Protein AF-A0A5J4QFF9-F1 (afdb_monomer_lite)

Foldseek 3Di:
DDDDDPPDDPPQDPVRVVVPDDDDDDDPVVVVVLVVVCVVVVHDSVVSVVCCVVVDDDPPPPVDDDDDD

pLDDT: mean 70.1, std 18.64, range [33.78, 93.56]

Sequence (69 aa):
MMKDKKGGRPKLSPAEKSKYRVPVRLCTQDFYDLKAKAKTAGMNCTELARMAITNGTSREDRAGKTECG

Radius of gyration: 19.3 Å; chains: 1; bounding box: 36×35×60 Å

Organism: NCBI:txid433724

Structure (mmCIF, N/CA/C/O backbone):
data_AF-A0A5J4QFF9-F1
#
_entry.id   AF-A0A5J4QFF9-F1
#
loop_
_atom_site.group_PDB
_atom_site.id
_atom_site.type_symbol
_atom_site.label_atom_id
_atom_site.label_alt_id
_atom_site.label_comp_id
_atom_site.label_asym_id
_atom_site.label_entity_id
_atom_site.label_seq_id
_atom_site.pdbx_PDB_ins_code
_atom_site.Cartn_x
_atom_site.Cartn_y
_atom_site.Cartn_z
_atom_site.occupancy
_atom_site.B_iso_or_equiv
_atom_site.auth_seq_id
_atom_site.auth_comp_id
_atom_site.auth_asym_id
_atom_site.auth_atom_id
_atom_site.pdbx_PDB_model_num
ATOM 1 N N . MET A 1 1 ? 22.507 7.169 -42.744 1.00 41.09 1 MET A N 1
ATOM 2 C CA . MET A 1 1 ? 22.633 6.321 -41.537 1.00 41.09 1 MET A CA 1
ATOM 3 C C . MET A 1 1 ? 21.272 6.238 -40.868 1.00 41.09 1 MET A C 1
ATOM 5 O O . MET A 1 1 ? 20.868 7.191 -40.221 1.00 41.09 1 MET A O 1
ATOM 9 N N . MET A 1 2 ? 20.555 5.135 -41.058 1.00 50.34 2 MET A N 1
ATOM 10 C CA . MET A 1 2 ? 19.328 4.827 -40.323 1.00 50.34 2 MET A CA 1
ATOM 11 C C . MET A 1 2 ? 19.624 3.601 -39.463 1.00 50.34 2 MET A C 1
ATOM 13 O O . MET A 1 2 ? 20.110 2.590 -39.968 1.00 50.34 2 MET A O 1
ATOM 17 N N . LYS A 1 3 ? 19.435 3.724 -38.149 1.00 53.31 3 LYS A N 1
ATOM 18 C CA . LYS A 1 3 ? 19.497 2.603 -37.206 1.00 53.31 3 LYS A CA 1
ATOM 19 C C . LYS A 1 3 ? 18.145 2.515 -36.523 1.00 53.31 3 LYS A C 1
ATOM 21 O O . LYS A 1 3 ? 17.946 3.059 -35.440 1.00 53.31 3 LYS A O 1
ATOM 26 N N . ASP A 1 4 ? 17.223 1.832 -37.183 1.00 57.81 4 ASP A N 1
ATOM 27 C CA . ASP A 1 4 ? 15.898 1.576 -36.649 1.00 57.81 4 ASP A CA 1
ATOM 28 C C . ASP A 1 4 ? 15.900 0.331 -35.752 1.00 57.81 4 ASP A C 1
ATOM 30 O O . ASP A 1 4 ? 16.339 -0.750 -36.136 1.00 57.81 4 ASP A O 1
ATOM 34 N N . LYS A 1 5 ? 15.324 0.529 -34.560 1.00 56.41 5 LYS A N 1
ATOM 35 C CA . LYS A 1 5 ? 14.618 -0.449 -33.713 1.00 56.41 5 LYS A CA 1
ATOM 36 C C . LYS A 1 5 ? 15.451 -1.528 -33.006 1.00 56.41 5 LYS A C 1
ATOM 38 O O . LYS A 1 5 ? 15.451 -2.699 -33.366 1.00 56.41 5 LYS A O 1
ATOM 43 N N . LYS A 1 6 ? 15.963 -1.167 -31.822 1.00 55.69 6 LYS A N 1
ATOM 44 C CA . LYS A 1 6 ? 16.044 -2.111 -30.692 1.00 55.69 6 LYS A CA 1
ATOM 45 C C . LYS A 1 6 ? 14.707 -2.082 -29.946 1.00 55.69 6 LYS A C 1
ATOM 47 O O . LYS A 1 6 ? 14.506 -1.259 -29.058 1.00 55.69 6 LYS A O 1
ATOM 52 N N . GLY A 1 7 ? 13.777 -2.938 -30.365 1.00 56.28 7 GLY A N 1
ATOM 53 C CA . GLY A 1 7 ? 12.474 -3.134 -29.727 1.00 56.28 7 GLY A CA 1
ATOM 54 C C . GLY A 1 7 ? 12.601 -3.774 -28.343 1.00 56.28 7 GLY A C 1
ATOM 55 O O . GLY A 1 7 ? 12.409 -4.973 -28.190 1.00 56.28 7 GLY A O 1
ATOM 56 N N . GLY A 1 8 ? 12.924 -2.967 -27.335 1.00 74.31 8 GLY A N 1
ATOM 57 C CA . GLY A 1 8 ? 12.878 -3.344 -25.925 1.00 74.31 8 GLY A CA 1
ATOM 58 C C . GLY A 1 8 ? 12.123 -2.296 -25.113 1.00 74.31 8 GLY A C 1
ATOM 59 O O . GLY A 1 8 ? 12.073 -1.129 -25.505 1.00 74.31 8 GLY A O 1
ATOM 60 N N . ARG A 1 9 ? 11.524 -2.713 -23.985 1.00 60.56 9 ARG A N 1
ATOM 61 C CA . ARG A 1 9 ? 10.763 -1.844 -23.070 1.00 60.56 9 ARG A CA 1
ATOM 62 C C . ARG A 1 9 ? 11.554 -0.552 -22.805 1.00 60.56 9 ARG A C 1
ATOM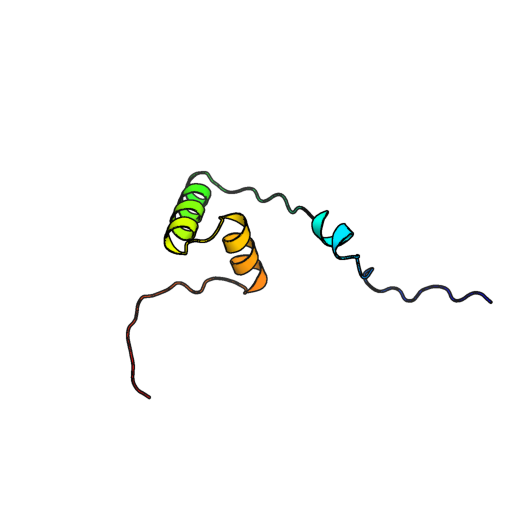 64 O O . ARG A 1 9 ? 12.689 -0.655 -22.332 1.00 60.56 9 ARG A O 1
ATOM 71 N N . PRO A 1 10 ? 10.990 0.638 -23.093 1.00 63.12 10 PRO A N 1
ATOM 72 C CA . PRO A 1 10 ? 11.672 1.904 -22.861 1.00 63.12 10 PRO A CA 1
ATOM 73 C C . PRO A 1 10 ? 12.215 1.949 -21.432 1.00 63.12 10 PRO A C 1
ATOM 75 O O . PRO A 1 10 ? 11.475 1.694 -20.475 1.00 63.12 10 PRO A O 1
ATOM 78 N N . LYS A 1 11 ? 13.512 2.244 -21.273 1.00 65.25 11 LYS A N 1
ATOM 79 C CA . LYS A 1 11 ? 14.082 2.569 -19.961 1.00 65.25 11 LYS A CA 1
ATOM 80 C C . LYS A 1 11 ? 13.529 3.931 -19.562 1.00 65.25 11 LYS A C 1
ATOM 82 O O . LYS A 1 11 ? 14.141 4.957 -19.821 1.00 65.25 11 LYS A O 1
ATOM 87 N N . LEU A 1 12 ? 12.341 3.906 -18.974 1.00 64.69 12 LEU A N 1
ATOM 88 C CA . LEU A 1 12 ? 11.675 5.085 -18.443 1.00 64.69 12 LEU A CA 1
ATOM 89 C C . LEU A 1 12 ? 12.597 5.744 -17.426 1.00 64.69 12 LEU A C 1
ATOM 91 O O . LEU A 1 12 ? 13.136 5.060 -16.541 1.00 64.69 12 LEU A O 1
ATOM 95 N N . SER A 1 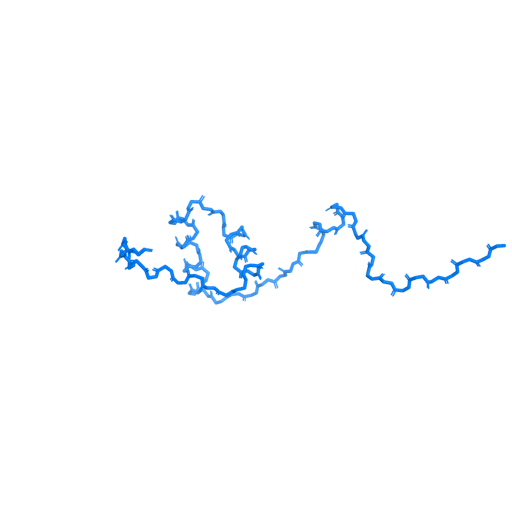13 ? 12.790 7.053 -17.568 1.00 65.00 13 SER A N 1
ATOM 96 C CA . SER A 1 13 ? 13.524 7.830 -16.577 1.00 65.00 13 SER A CA 1
ATOM 97 C C . SER A 1 13 ? 12.859 7.671 -15.198 1.00 65.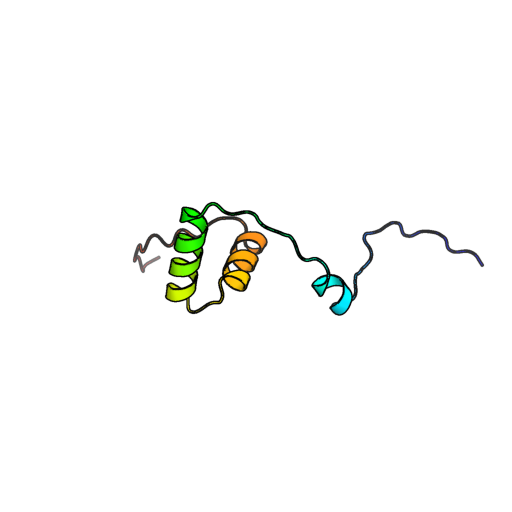00 13 SER A C 1
ATOM 99 O O . SER A 1 13 ? 11.667 7.349 -15.114 1.00 65.00 13 SER A O 1
ATOM 101 N N . PRO A 1 14 ? 13.583 7.876 -14.084 1.00 61.47 14 PRO A N 1
ATOM 102 C CA . PRO A 1 14 ? 12.998 7.812 -12.741 1.00 61.47 14 PRO A CA 1
ATOM 103 C C . PRO A 1 14 ? 11.748 8.695 -12.592 1.00 61.47 14 PRO A C 1
ATOM 105 O O . PRO A 1 14 ? 10.786 8.306 -11.933 1.00 61.47 14 PRO A O 1
ATOM 108 N N . ALA A 1 15 ? 11.729 9.841 -13.281 1.00 62.09 15 ALA A N 1
ATOM 109 C CA . ALA A 1 15 ? 10.594 10.756 -13.328 1.00 62.09 15 ALA A CA 1
ATOM 110 C C . ALA A 1 15 ? 9.387 10.179 -14.090 1.00 62.09 15 ALA A C 1
ATOM 112 O O . ALA A 1 15 ? 8.245 10.351 -13.667 1.00 62.09 15 ALA A O 1
ATOM 113 N N . GLU A 1 16 ? 9.616 9.457 -15.189 1.00 63.78 16 GLU A N 1
ATOM 114 C CA . GLU A 1 16 ? 8.549 8.786 -15.939 1.00 63.78 16 GLU A CA 1
ATOM 115 C C . GLU A 1 16 ? 8.039 7.529 -15.218 1.00 63.78 16 GLU A C 1
ATOM 117 O O . GLU A 1 16 ? 6.848 7.239 -15.279 1.00 63.78 16 GLU A O 1
ATOM 122 N N . LYS A 1 17 ? 8.890 6.827 -14.456 1.00 64.38 17 LYS A N 1
ATOM 123 C CA . LYS A 1 17 ? 8.490 5.686 -13.610 1.00 64.38 17 LYS A CA 1
ATOM 124 C C . LYS A 1 17 ? 7.496 6.082 -12.510 1.00 64.38 17 LYS A C 1
ATOM 126 O O . LYS A 1 17 ? 6.547 5.347 -12.250 1.00 64.38 17 LYS A O 1
ATOM 131 N N . SER A 1 18 ? 7.658 7.263 -11.918 1.00 60.88 18 SER A N 1
ATOM 132 C CA . SER A 1 18 ? 6.725 7.797 -10.913 1.00 60.88 18 SER A CA 1
ATOM 133 C C . SER A 1 18 ? 5.339 8.146 -11.473 1.00 60.88 18 SER A C 1
ATOM 135 O O . SER A 1 18 ? 4.391 8.266 -10.699 1.00 60.88 18 SER A O 1
ATOM 137 N N . LYS A 1 19 ? 5.183 8.275 -12.802 1.00 64.69 19 LYS A N 1
ATOM 138 C CA . LYS A 1 19 ? 3.873 8.493 -13.444 1.00 64.69 19 LYS A CA 1
ATOM 139 C C . LYS A 1 19 ? 3.027 7.220 -13.534 1.00 64.69 19 LYS A C 1
ATOM 141 O O . LYS A 1 19 ? 1.813 7.324 -13.700 1.00 64.69 19 LYS A O 1
ATOM 146 N N . TYR A 1 20 ? 3.617 6.029 -13.396 1.00 64.81 20 TYR A N 1
ATOM 147 C CA . TYR A 1 20 ? 2.870 4.766 -13.407 1.00 64.81 20 TYR A CA 1
ATOM 148 C C . TYR A 1 20 ? 2.175 4.546 -12.067 1.00 64.81 20 TYR A C 1
ATOM 150 O O . TYR A 1 20 ? 2.592 3.749 -11.227 1.00 64.81 20 TYR A O 1
ATOM 158 N N . ARG A 1 21 ? 1.091 5.285 -11.855 1.00 72.50 21 ARG A N 1
ATOM 159 C CA . ARG A 1 21 ? 0.174 5.042 -10.750 1.00 72.50 21 ARG A CA 1
ATOM 160 C C . ARG A 1 21 ? -0.724 3.866 -11.123 1.00 72.50 21 ARG A C 1
ATOM 162 O O . ARG A 1 21 ? -1.498 3.961 -12.068 1.00 72.50 21 ARG A O 1
ATOM 169 N N . VAL A 1 22 ? -0.639 2.775 -10.366 1.00 77.94 22 VAL A N 1
ATOM 170 C CA . VAL A 1 22 ? -1.579 1.652 -10.481 1.00 77.94 22 VAL A CA 1
ATOM 171 C C . VAL A 1 22 ? -2.738 1.908 -9.513 1.00 77.94 22 VAL A C 1
ATOM 173 O O . VAL A 1 22 ? -2.506 1.922 -8.301 1.00 77.94 22 VAL A O 1
ATOM 176 N N . PRO A 1 23 ? -3.967 2.173 -9.991 1.00 80.12 23 PRO A N 1
ATOM 177 C CA . PRO A 1 23 ? -5.124 2.252 -9.111 1.00 80.12 23 PRO A CA 1
ATOM 178 C C . PRO A 1 23 ? -5.472 0.846 -8.612 1.00 80.12 23 PRO A C 1
ATOM 180 O O . PRO A 1 23 ? -5.769 -0.043 -9.405 1.00 80.12 23 PRO A O 1
ATOM 183 N N . VAL A 1 24 ? -5.447 0.650 -7.295 1.00 81.94 24 VAL A N 1
ATOM 184 C CA . VAL A 1 24 ? -5.855 -0.605 -6.652 1.00 81.94 24 VAL A CA 1
ATOM 185 C C . VAL A 1 24 ? -7.207 -0.380 -5.991 1.00 81.94 24 VAL A C 1
ATOM 187 O O . VAL A 1 24 ? -7.380 0.582 -5.243 1.00 81.94 24 VAL A O 1
ATOM 190 N N . ARG A 1 25 ? -8.171 -1.253 -6.286 1.00 88.81 25 ARG A N 1
ATOM 191 C CA . ARG A 1 25 ? -9.458 -1.295 -5.585 1.00 88.81 25 ARG A CA 1
ATOM 192 C C . ARG A 1 25 ? -9.347 -2.335 -4.476 1.00 88.81 25 ARG A C 1
ATOM 194 O O . ARG A 1 25 ? -8.913 -3.450 -4.742 1.00 88.81 25 ARG A O 1
ATOM 201 N N . LEU A 1 26 ? -9.708 -1.949 -3.259 1.00 86.75 26 LEU A N 1
ATOM 202 C CA . LEU A 1 26 ? -9.701 -2.802 -2.070 1.00 86.75 26 LEU A CA 1
ATOM 203 C C . LEU A 1 26 ? -11.103 -2.786 -1.464 1.00 86.75 26 LEU A C 1
ATOM 205 O O . LEU A 1 26 ? -11.793 -1.766 -1.560 1.00 86.75 26 LEU A O 1
ATOM 209 N N . CYS A 1 27 ? -11.517 -3.883 -0.831 1.00 93.00 27 CYS A N 1
ATOM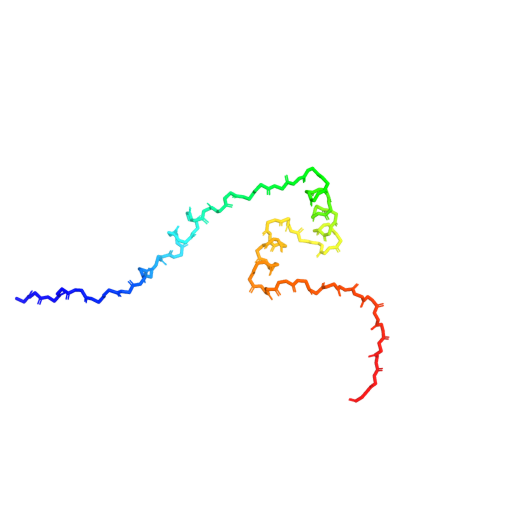 210 C CA . CYS A 1 27 ? -12.728 -3.868 -0.019 1.00 93.00 27 CYS A CA 1
ATOM 211 C C . CYS A 1 27 ? -12.488 -3.047 1.256 1.00 93.00 27 CYS A C 1
ATOM 213 O O . CYS A 1 27 ? -11.349 -2.863 1.691 1.00 93.00 27 CYS A O 1
ATOM 215 N N . THR A 1 28 ? -13.566 -2.563 1.880 1.00 92.81 28 THR A N 1
ATOM 216 C CA . THR A 1 28 ? -13.478 -1.754 3.106 1.00 92.81 28 THR A CA 1
ATOM 217 C C . THR A 1 28 ? -12.699 -2.476 4.204 1.00 92.81 28 THR A C 1
ATOM 219 O O . THR A 1 28 ? -11.830 -1.873 4.826 1.00 92.81 28 THR A O 1
ATOM 222 N N . GLN A 1 29 ? -12.961 -3.772 4.392 1.00 93.56 29 GLN A N 1
ATOM 223 C CA . GLN A 1 29 ? -12.264 -4.610 5.368 1.00 93.56 29 GLN A CA 1
ATOM 224 C C . GLN A 1 29 ? -10.752 -4.661 5.090 1.00 93.56 29 GLN A C 1
ATOM 226 O O . GLN A 1 29 ? -9.958 -4.235 5.927 1.00 93.56 29 GLN A O 1
ATOM 231 N N . ASP A 1 30 ? -10.367 -5.045 3.867 1.00 89.25 30 ASP A N 1
ATOM 232 C CA . ASP A 1 30 ? -8.961 -5.161 3.454 1.00 89.25 30 ASP A CA 1
ATOM 233 C C . ASP A 1 30 ? -8.188 -3.844 3.609 1.00 89.25 30 ASP A C 1
ATOM 235 O O . ASP A 1 30 ? -7.001 -3.836 3.940 1.00 89.25 30 ASP A O 1
ATOM 239 N N . PHE A 1 31 ? -8.852 -2.707 3.381 1.00 90.62 31 PHE A N 1
ATOM 240 C CA . PHE A 1 31 ? -8.244 -1.393 3.563 1.00 90.62 31 PHE A CA 1
ATOM 241 C C . PHE A 1 31 ? -7.902 -1.109 5.031 1.00 90.62 31 PHE A C 1
ATOM 243 O O . PHE A 1 31 ? -6.808 -0.616 5.326 1.00 90.62 31 PHE A O 1
ATOM 250 N N . TYR A 1 32 ? -8.814 -1.413 5.958 1.00 93.56 32 TYR A N 1
ATOM 251 C CA . TYR A 1 32 ? -8.551 -1.223 7.385 1.00 93.56 32 TYR A CA 1
ATOM 252 C C . TYR A 1 32 ? -7.510 -2.213 7.909 1.00 93.56 32 TYR A C 1
ATOM 254 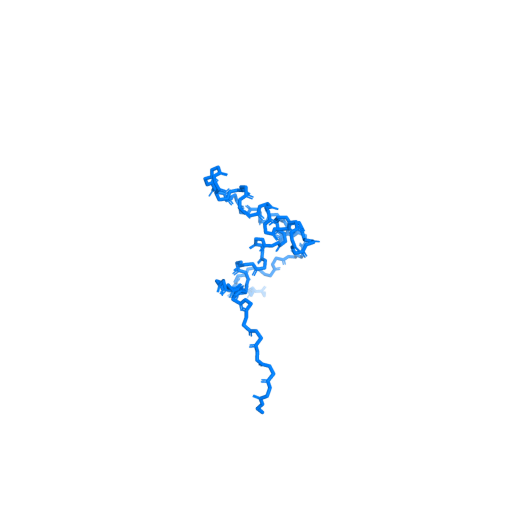O O . TYR A 1 32 ? -6.650 -1.807 8.695 1.00 93.56 32 TYR A O 1
ATOM 262 N N . ASP A 1 33 ? -7.504 -3.445 7.406 1.00 90.56 33 ASP A N 1
ATOM 263 C CA . ASP A 1 33 ? -6.490 -4.443 7.752 1.00 90.56 33 ASP A CA 1
ATOM 264 C C . ASP A 1 33 ? -5.100 -4.029 7.254 1.00 90.56 33 ASP A C 1
ATOM 266 O O . ASP A 1 33 ? -4.122 -4.082 8.005 1.00 90.56 33 ASP A O 1
ATOM 270 N N . LEU A 1 34 ? -5.003 -3.523 6.018 1.00 88.69 34 LEU A N 1
ATOM 271 C CA . LEU A 1 34 ? -3.762 -2.961 5.481 1.00 88.69 34 LEU A CA 1
ATOM 272 C C . LEU A 1 34 ? -3.283 -1.773 6.324 1.00 88.69 34 LEU A C 1
ATOM 274 O O . LEU A 1 34 ? -2.097 -1.671 6.638 1.00 88.69 34 LEU A O 1
ATOM 278 N N . LYS A 1 35 ? -4.200 -0.884 6.720 1.00 89.44 35 LYS A N 1
ATOM 279 C CA . LYS A 1 35 ? -3.884 0.290 7.541 1.00 89.44 35 LYS A CA 1
ATOM 280 C C . LYS A 1 35 ? -3.400 -0.097 8.938 1.00 89.44 35 LYS A C 1
ATOM 282 O O . LYS A 1 35 ? -2.476 0.534 9.452 1.00 89.44 35 LYS A O 1
ATOM 287 N N . ALA A 1 36 ? -4.003 -1.112 9.551 1.00 90.94 36 ALA A N 1
ATOM 288 C CA . ALA A 1 36 ? -3.572 -1.634 10.842 1.00 90.94 36 ALA A CA 1
ATOM 289 C C . ALA A 1 36 ? -2.167 -2.248 10.744 1.00 90.94 36 ALA A C 1
ATOM 291 O O . ALA A 1 36 ? -1.287 -1.863 11.514 1.00 90.94 36 ALA A O 1
ATOM 292 N N . LYS A 1 37 ? -1.929 -3.097 9.733 1.00 88.88 37 LYS A N 1
ATOM 293 C CA . LYS A 1 37 ? -0.619 -3.719 9.468 1.00 88.88 37 LYS A CA 1
ATOM 294 C C . LYS A 1 37 ? 0.478 -2.687 9.188 1.00 88.88 37 LYS A C 1
ATOM 296 O O . LYS A 1 37 ? 1.606 -2.827 9.656 1.00 88.88 37 LYS A O 1
ATOM 301 N N . ALA A 1 38 ? 0.142 -1.621 8.465 1.00 89.31 38 ALA A N 1
ATOM 302 C CA . ALA A 1 38 ? 1.062 -0.521 8.191 1.00 89.31 38 ALA A CA 1
ATOM 303 C C . ALA A 1 38 ? 1.457 0.224 9.474 1.00 89.31 38 ALA A C 1
ATOM 305 O O . ALA A 1 38 ? 2.641 0.467 9.699 1.00 89.31 38 ALA A O 1
ATOM 306 N N . LYS A 1 39 ? 0.490 0.506 10.360 1.00 89.50 39 LYS A N 1
ATOM 307 C CA . LYS A 1 39 ? 0.763 1.125 11.666 1.00 89.50 39 LYS A CA 1
ATOM 308 C C . LYS A 1 39 ? 1.659 0.260 12.546 1.00 89.50 39 LYS A C 1
ATOM 310 O O . LYS A 1 39 ? 2.584 0.793 13.146 1.00 89.50 39 LYS A O 1
ATOM 315 N N . THR A 1 40 ? 1.412 -1.048 12.614 1.00 89.50 40 THR A N 1
ATOM 316 C CA . THR A 1 40 ? 2.247 -1.966 13.406 1.00 89.50 40 THR A CA 1
ATOM 317 C C . THR A 1 40 ? 3.666 -2.078 12.860 1.00 89.50 40 THR A C 1
ATOM 319 O O . THR A 1 40 ? 4.606 -2.156 13.640 1.00 89.50 40 THR A O 1
ATOM 322 N N . ALA A 1 41 ? 3.835 -2.032 11.535 1.00 87.06 41 ALA A N 1
ATOM 323 C CA . ALA A 1 41 ? 5.148 -2.034 10.891 1.00 87.06 41 ALA A CA 1
ATOM 324 C C . ALA A 1 41 ? 5.839 -0.653 10.894 1.00 87.06 41 ALA A C 1
ATOM 326 O O . ALA A 1 41 ? 6.980 -0.546 10.453 1.00 87.06 41 ALA A O 1
ATOM 327 N N . GLY A 1 42 ? 5.157 0.411 11.342 1.00 88.75 42 GLY A N 1
ATOM 328 C CA . GLY A 1 42 ? 5.673 1.783 11.303 1.00 88.75 42 GLY A CA 1
ATOM 329 C C . GLY A 1 42 ? 5.861 2.352 9.889 1.00 88.75 42 GLY A C 1
ATOM 330 O O . GLY A 1 42 ? 6.623 3.297 9.711 1.00 88.75 42 GLY A O 1
ATOM 331 N N . MET A 1 43 ? 5.193 1.786 8.879 1.00 87.62 43 MET A N 1
ATOM 332 C CA . MET A 1 43 ? 5.326 2.170 7.467 1.00 87.62 43 MET A CA 1
ATOM 333 C C . MET A 1 43 ? 4.061 2.852 6.94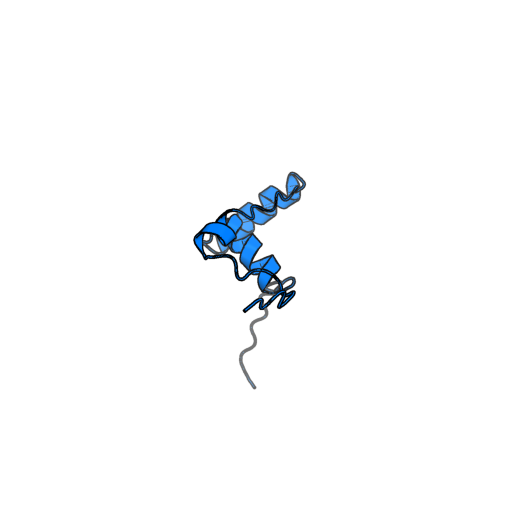3 1.00 87.62 43 MET A C 1
ATOM 335 O O . MET A 1 43 ? 2.968 2.690 7.494 1.00 87.62 43 MET A O 1
ATOM 339 N N . ASN A 1 44 ? 4.166 3.575 5.824 1.00 86.94 44 ASN A N 1
ATOM 340 C CA . ASN A 1 44 ? 2.975 4.046 5.126 1.00 86.94 44 ASN A CA 1
ATOM 341 C C . ASN A 1 44 ? 2.285 2.892 4.372 1.00 86.94 44 ASN A C 1
ATOM 343 O O . ASN A 1 44 ? 2.935 1.983 3.853 1.00 86.94 44 ASN A O 1
ATOM 347 N N . CYS A 1 45 ? 0.960 2.966 4.219 1.00 86.19 45 CYS A N 1
ATOM 348 C CA . CYS A 1 45 ? 0.160 1.929 3.549 1.00 86.19 45 CYS A CA 1
ATOM 349 C C . CYS A 1 45 ? 0.649 1.655 2.116 1.00 86.19 45 CYS A C 1
ATOM 351 O O . CYS A 1 45 ? 0.697 0.511 1.671 1.00 86.19 45 CYS A O 1
ATOM 353 N N . THR A 1 46 ? 1.047 2.709 1.398 1.00 85.12 46 THR A N 1
ATOM 354 C CA . THR A 1 46 ? 1.558 2.613 0.024 1.00 85.12 46 THR A CA 1
ATOM 355 C C . THR A 1 46 ? 2.904 1.897 -0.045 1.00 85.12 46 THR A C 1
ATOM 357 O O . THR A 1 46 ? 3.160 1.163 -0.996 1.00 85.12 46 THR A O 1
ATOM 360 N N . GLU A 1 47 ? 3.777 2.115 0.935 1.00 83.88 47 GLU A N 1
ATOM 361 C CA . GLU A 1 47 ? 5.093 1.473 0.986 1.00 83.88 47 GLU A CA 1
ATOM 362 C C . GLU A 1 47 ? 4.947 -0.000 1.335 1.00 83.88 47 GLU A C 1
ATOM 364 O O . GLU A 1 47 ? 5.514 -0.841 0.641 1.00 83.88 47 GLU A O 1
ATOM 369 N N . LEU A 1 48 ? 4.081 -0.310 2.305 1.00 85.12 48 LEU A N 1
ATOM 370 C CA . LEU A 1 48 ? 3.731 -1.683 2.642 1.00 85.12 48 LEU A CA 1
ATOM 371 C C . LEU A 1 48 ? 3.135 -2.422 1.432 1.00 85.12 48 LEU A C 1
ATOM 373 O O . LEU A 1 48 ? 3.547 -3.539 1.128 1.00 85.12 48 LEU A O 1
ATOM 377 N N . ALA A 1 49 ? 2.226 -1.786 0.684 1.00 84.25 49 ALA A N 1
ATOM 378 C CA . ALA A 1 49 ? 1.651 -2.369 -0.528 1.00 84.25 49 ALA A CA 1
ATOM 379 C C . ALA A 1 49 ? 2.705 -2.594 -1.627 1.00 84.25 49 ALA A C 1
ATOM 381 O O . ALA A 1 49 ? 2.720 -3.643 -2.268 1.00 84.25 49 ALA A O 1
ATOM 382 N N . ARG A 1 50 ? 3.624 -1.642 -1.836 1.00 85.31 50 ARG A N 1
ATOM 383 C CA . ARG A 1 50 ? 4.727 -1.799 -2.801 1.00 85.31 50 ARG A CA 1
ATOM 384 C C . ARG A 1 50 ? 5.675 -2.921 -2.402 1.00 85.31 50 ARG A C 1
ATOM 386 O O . ARG A 1 50 ? 6.066 -3.689 -3.278 1.00 85.31 50 ARG A O 1
ATOM 393 N N . MET A 1 51 ? 6.023 -3.027 -1.120 1.00 84.12 51 MET A N 1
ATOM 394 C CA . MET A 1 51 ? 6.833 -4.131 -0.604 1.00 84.12 51 MET A CA 1
ATOM 395 C C . MET A 1 51 ? 6.117 -5.465 -0.799 1.00 84.12 51 MET A C 1
ATOM 397 O O . MET A 1 51 ? 6.720 -6.391 -1.318 1.00 84.12 51 MET A O 1
ATOM 401 N N . ALA A 1 52 ? 4.822 -5.555 -0.490 1.00 81.88 52 ALA A N 1
ATOM 402 C CA . ALA A 1 52 ? 4.051 -6.784 -0.684 1.00 81.88 52 ALA A CA 1
ATOM 403 C C . ALA A 1 52 ? 3.995 -7.235 -2.158 1.00 81.88 52 ALA A C 1
ATOM 405 O O . ALA A 1 52 ? 4.084 -8.430 -2.440 1.00 81.88 52 ALA A O 1
ATOM 406 N N . ILE A 1 53 ? 3.880 -6.289 -3.100 1.00 83.12 53 ILE A N 1
ATOM 407 C CA . ILE A 1 53 ? 3.869 -6.572 -4.546 1.00 83.12 53 ILE A CA 1
ATOM 408 C C . ILE A 1 53 ? 5.273 -6.934 -5.050 1.00 83.12 53 ILE A C 1
ATOM 410 O O . ILE A 1 53 ? 5.421 -7.864 -5.836 1.00 83.12 53 ILE A O 1
ATOM 414 N N . THR A 1 54 ? 6.304 -6.206 -4.611 1.00 82.50 54 THR A N 1
ATOM 415 C CA . THR A 1 54 ? 7.691 -6.392 -5.078 1.00 82.50 54 THR A CA 1
ATOM 416 C C . THR A 1 54 ? 8.316 -7.658 -4.502 1.00 82.50 54 THR A C 1
ATOM 418 O O . THR A 1 54 ? 9.032 -8.362 -5.207 1.00 82.50 54 THR A O 1
ATOM 421 N N . ASN A 1 55 ? 8.024 -7.959 -3.237 1.00 79.44 55 ASN A N 1
ATOM 422 C CA . ASN A 1 55 ? 8.612 -9.085 -2.521 1.00 79.44 55 ASN A CA 1
ATOM 423 C C . ASN A 1 55 ? 7.837 -10.390 -2.747 1.00 79.44 55 ASN A C 1
ATOM 425 O O . ASN A 1 55 ? 8.289 -11.418 -2.265 1.00 79.44 55 ASN A O 1
ATOM 429 N N . GLY A 1 56 ? 6.717 -10.355 -3.483 1.00 61.38 56 GLY A N 1
ATOM 430 C CA . GLY A 1 56 ? 5.930 -11.535 -3.834 1.00 61.38 56 GLY A CA 1
ATOM 431 C C . GLY A 1 56 ? 5.347 -12.238 -2.607 1.00 61.38 56 GLY A C 1
ATOM 432 O O . GLY A 1 56 ? 5.989 -13.088 -2.015 1.00 61.38 56 GLY A O 1
ATOM 433 N N . THR A 1 57 ? 4.107 -11.892 -2.256 1.00 49.91 57 THR A N 1
ATOM 434 C CA . THR A 1 57 ? 3.218 -12.633 -1.337 1.00 49.91 57 THR A CA 1
ATOM 435 C C . THR A 1 57 ? 3.801 -13.040 0.025 1.00 49.91 57 THR A C 1
ATOM 437 O O . THR A 1 57 ? 4.475 -14.050 0.168 1.00 49.91 57 THR A O 1
ATOM 440 N N . SER A 1 58 ? 3.360 -12.312 1.054 1.00 45.28 58 SER A N 1
ATOM 441 C CA . SER A 1 58 ? 3.134 -12.813 2.414 1.00 45.28 58 SER A CA 1
ATOM 442 C C . SER A 1 58 ? 4.315 -13.510 3.102 1.00 45.28 58 SER A C 1
ATOM 444 O O . SER A 1 58 ? 4.389 -14.734 3.184 1.00 45.28 58 SER A O 1
ATOM 446 N N . ARG A 1 59 ? 5.159 -12.717 3.768 1.00 44.41 59 ARG A N 1
ATOM 447 C CA . ARG A 1 59 ? 5.659 -13.164 5.069 1.00 44.41 59 ARG A CA 1
ATOM 448 C C . ARG A 1 59 ? 4.510 -12.933 6.049 1.00 44.41 59 ARG A C 1
ATOM 450 O O . ARG A 1 59 ? 4.371 -11.855 6.614 1.00 44.41 59 ARG A O 1
ATOM 457 N N . GLU A 1 60 ? 3.608 -13.906 6.158 1.00 44.81 60 GLU A N 1
ATOM 458 C CA . GLU A 1 60 ? 2.842 -14.052 7.389 1.00 44.81 60 GLU A CA 1
ATOM 459 C C . GLU A 1 60 ? 3.889 -14.242 8.481 1.00 44.81 60 GLU A C 1
ATOM 461 O O . GLU A 1 60 ? 4.509 -15.302 8.583 1.00 44.81 60 GLU A O 1
ATOM 466 N N . ASP A 1 61 ? 4.146 -13.186 9.249 1.00 43.22 61 ASP A N 1
ATOM 467 C CA . ASP A 1 61 ? 4.823 -13.286 10.530 1.00 43.22 61 ASP A CA 1
ATOM 468 C C . ASP A 1 61 ? 3.942 -14.145 11.448 1.00 43.22 61 ASP A C 1
ATOM 470 O O . ASP A 1 61 ? 3.243 -13.660 12.339 1.00 43.22 61 ASP A O 1
ATOM 474 N N . ARG A 1 62 ? 3.996 -15.468 11.253 1.00 39.03 62 ARG A N 1
ATOM 475 C CA . ARG A 1 62 ? 3.946 -16.372 12.389 1.00 39.03 62 ARG A CA 1
ATOM 476 C C . ARG A 1 62 ? 5.147 -15.993 13.235 1.00 39.03 62 ARG A C 1
ATOM 478 O O . ARG A 1 62 ? 6.279 -16.367 12.938 1.00 39.03 62 ARG A O 1
ATOM 485 N N . ALA A 1 63 ? 4.873 -15.238 14.290 1.00 43.34 63 ALA A N 1
ATOM 486 C CA . ALA A 1 63 ? 5.684 -15.232 15.487 1.00 43.34 63 ALA A CA 1
ATOM 487 C C . ALA A 1 63 ? 5.898 -16.692 15.923 1.00 43.34 63 ALA A C 1
ATOM 489 O O . ALA A 1 63 ? 5.081 -17.293 16.612 1.00 43.34 63 ALA A O 1
ATOM 490 N N . GLY A 1 64 ? 6.990 -17.273 15.446 1.00 35.25 64 GLY A N 1
ATOM 491 C CA . GLY A 1 64 ? 7.545 -18.539 15.871 1.00 35.25 64 GLY A CA 1
ATOM 492 C C . GLY A 1 64 ? 9.007 -18.280 16.169 1.00 35.25 64 GLY A C 1
ATOM 493 O O . GLY A 1 64 ? 9.859 -18.443 15.304 1.00 35.25 64 GLY A O 1
ATOM 494 N N . LYS A 1 65 ? 9.277 -17.824 17.396 1.00 45.69 65 LYS A N 1
ATOM 495 C CA . LYS A 1 65 ? 10.564 -18.044 18.059 1.00 45.69 65 LYS A CA 1
ATOM 496 C C . LYS A 1 65 ? 11.035 -19.464 17.738 1.00 45.69 65 LYS A C 1
ATOM 498 O O . LYS A 1 65 ? 10.338 -20.403 18.096 1.00 45.69 65 LYS A O 1
ATOM 503 N N . THR A 1 66 ? 12.182 -19.607 17.091 1.00 37.88 66 THR A N 1
ATOM 504 C CA . THR A 1 66 ? 13.190 -20.620 17.428 1.00 37.88 66 THR A CA 1
ATOM 505 C C . THR A 1 66 ? 14.522 -20.145 16.860 1.00 37.88 66 THR A C 1
ATOM 507 O O . THR A 1 66 ? 14.802 -20.189 15.668 1.00 37.88 66 THR A O 1
ATOM 510 N N . GLU A 1 67 ? 15.302 -19.573 17.765 1.00 42.09 67 GLU A N 1
ATOM 511 C CA . GLU A 1 67 ? 16.730 -19.831 17.875 1.00 42.09 67 GLU A CA 1
ATOM 512 C C . GLU A 1 67 ? 17.090 -21.324 17.687 1.00 42.09 67 GLU A C 1
ATOM 514 O O . GLU A 1 67 ? 16.275 -22.203 17.973 1.00 42.09 67 GLU A O 1
ATOM 519 N N . CYS A 1 68 ? 18.352 -21.546 17.294 1.00 33.78 68 CYS A N 1
ATOM 520 C CA . CYS A 1 68 ? 19.131 -22.796 17.279 1.00 33.78 68 CYS A CA 1
ATOM 521 C C . CYS A 1 68 ? 19.129 -23.619 15.975 1.00 33.78 68 CYS A C 1
ATOM 523 O O . CYS A 1 68 ? 18.122 -24.203 15.576 1.00 33.78 68 CYS A O 1
ATOM 525 N N . GLY A 1 69 ? 20.328 -23.717 15.387 1.00 36.06 69 GLY A N 1
ATOM 526 C CA . GLY A 1 69 ? 20.717 -24.576 14.271 1.00 36.06 69 GLY A CA 1
ATOM 527 C C . GLY A 1 69 ? 22.017 -24.093 13.651 1.00 36.06 69 GLY A C 1
ATOM 528 O O . GLY A 1 69 ? 21.953 -23.660 12.483 1.00 36.06 69 GLY A O 1
#

Secondary structure (DSSP, 8-state):
-------S-----HHHHTT--------HHHHHHHHHHHHHTTS-HHHHHHHHHHTTS------------